Protein AF-A0A2I0H0X7-F1 (afdb_monomer_lite)

pLDDT: mean 90.26, std 15.39, range [47.16, 98.88]

Radius of gyration: 22.13 Å; chains: 1; bounding box: 47×43×69 Å

Organism: Punica granatum (NCBI:txid22663)

InterPro domains:
  IPR000726 Glycoside hydrolase, family 19, catalytic [PF00182] (31-145)
  IPR000726 Glycoside hydrolase, family 19, catalytic [PS00773] (49-71)
  IPR023346 Lysozyme-like domain superfamily [SSF53955] (28-145)

Secondary structure (DSSP, 8-state):
-HHHHHHHHHHHHHHHHHHHHHTTS--GGGTS-HHHHHHHTTTTTSTT-TTTTT--HHHHHHHHHTSTTTTTSSSHHHHHHHHHHHHHHHHHHT----TTSTT-TTS-TT--SB-SS-------BTTBPPPTT-----BTTTTB-

Sequence (145 aa):
MRSLCALALLVLVSITALEANAQQRGGVGSIISLPLFDQMLKHRNDAACPGKGFYTYDAFIAAANSFRGFGTTGVVETRKREVAAFLGQTSHETRGGGPKSPDGPFSWGYCFVKERDQKVYCDNKPGWPCAPGQKYFGRGPIQLT

Structure (mmCIF, N/CA/C/O backbone):
data_AF-A0A2I0H0X7-F1
#
_entry.id   AF-A0A2I0H0X7-F1
#
loop_
_atom_site.group_PDB
_atom_site.id
_atom_site.type_symbol
_atom_site.label_atom_id
_atom_site.label_alt_id
_atom_site.label_comp_id
_atom_site.label_asym_id
_atom_site.label_entity_id
_atom_site.label_seq_id
_atom_site.pdbx_PDB_ins_code
_atom_site.Cartn_x
_atom_site.Cartn_y
_atom_site.Cartn_z
_atom_site.occupancy
_atom_site.B_iso_or_equiv
_atom_site.auth_seq_id
_atom_site.auth_comp_id
_atom_site.auth_asym_id
_atom_site.auth_atom_id
_atom_site.pdbx_PDB_model_num
ATOM 1 N N . MET A 1 1 ? -31.729 -23.469 48.873 1.00 52.41 1 MET A N 1
ATOM 2 C CA . MET A 1 1 ? -30.602 -22.509 48.766 1.00 52.41 1 MET A CA 1
ATOM 3 C C . MET A 1 1 ? -29.513 -22.928 47.770 1.00 52.41 1 MET A C 1
ATOM 5 O O . MET A 1 1 ? -29.048 -22.069 47.043 1.00 52.41 1 MET A O 1
ATOM 9 N N . ARG A 1 2 ? -29.135 -24.213 47.647 1.00 53.00 2 ARG A N 1
ATOM 10 C CA . ARG A 1 2 ? -28.069 -24.650 46.709 1.00 53.00 2 ARG A CA 1
ATOM 11 C C . ARG A 1 2 ? -28.410 -24.533 45.208 1.00 53.00 2 ARG A C 1
ATOM 13 O O . ARG A 1 2 ? -27.525 -24.276 44.407 1.00 53.00 2 ARG A O 1
ATOM 20 N N . SER A 1 3 ? -29.685 -24.676 44.837 1.00 55.50 3 SER A N 1
ATOM 21 C CA . SER A 1 3 ? -30.140 -24.651 43.432 1.00 55.50 3 SER A CA 1
ATOM 22 C C . SER A 1 3 ? -30.143 -23.245 42.800 1.00 55.50 3 SER A C 1
ATOM 24 O O . SER A 1 3 ? -29.898 -23.109 41.606 1.00 55.50 3 SER A O 1
ATOM 26 N N . LEU A 1 4 ? -30.316 -22.191 43.608 1.00 55.94 4 LEU A N 1
ATOM 27 C CA . LEU A 1 4 ? -30.332 -20.797 43.140 1.00 55.94 4 LEU A CA 1
ATOM 28 C C . LEU A 1 4 ? -28.932 -20.289 42.735 1.00 55.94 4 LEU A C 1
ATOM 30 O O . LEU A 1 4 ? -28.816 -19.561 41.754 1.00 55.94 4 LEU A O 1
ATOM 34 N N . CYS A 1 5 ? -27.861 -20.724 43.414 1.00 59.81 5 CYS A N 1
ATOM 35 C CA . CYS A 1 5 ? -26.483 -20.371 43.032 1.00 59.81 5 CYS A CA 1
ATOM 36 C C . CYS A 1 5 ? -26.045 -21.002 41.702 1.00 59.81 5 CYS A C 1
ATOM 38 O O . CYS A 1 5 ? -25.307 -20.376 40.946 1.00 59.81 5 CYS A O 1
ATOM 40 N N . ALA A 1 6 ? -26.495 -22.225 41.403 1.00 62.91 6 ALA A N 1
ATOM 41 C CA . ALA A 1 6 ? -26.140 -22.910 40.160 1.00 62.91 6 ALA A CA 1
ATOM 42 C C . ALA A 1 6 ? -26.775 -22.236 38.931 1.00 62.91 6 ALA A C 1
ATOM 44 O O . ALA A 1 6 ? -26.102 -22.059 37.918 1.00 62.91 6 ALA A O 1
ATOM 45 N N . LEU A 1 7 ? -28.037 -21.794 39.040 1.00 62.44 7 LEU A N 1
ATOM 46 C CA . LEU A 1 7 ? -28.695 -21.013 37.986 1.00 62.44 7 LEU A CA 1
ATOM 47 C C . LEU A 1 7 ? -28.024 -19.648 37.779 1.00 62.44 7 LEU A C 1
ATOM 49 O O . LEU A 1 7 ? -27.821 -19.246 36.638 1.00 62.44 7 LEU A O 1
ATOM 53 N N . ALA A 1 8 ? -27.642 -18.953 38.856 1.00 67.12 8 ALA A N 1
ATOM 54 C CA . ALA A 1 8 ? -26.964 -17.660 38.755 1.00 67.12 8 ALA A CA 1
ATOM 55 C C . ALA A 1 8 ? -25.594 -17.767 38.057 1.00 67.12 8 ALA A C 1
ATOM 57 O O . ALA A 1 8 ? -25.281 -16.941 37.199 1.00 67.12 8 ALA A O 1
ATOM 58 N N . LEU A 1 9 ? -24.806 -18.812 38.355 1.00 63.94 9 LEU A N 1
ATOM 59 C CA . LEU A 1 9 ? -23.546 -19.078 37.649 1.00 63.94 9 LEU A CA 1
ATOM 60 C C . LEU A 1 9 ? -23.769 -19.415 36.167 1.00 63.94 9 LEU A C 1
ATOM 62 O O . LEU A 1 9 ? -23.050 -18.900 35.318 1.00 63.94 9 LEU A O 1
ATOM 66 N N . LEU A 1 10 ? -24.766 -20.243 35.840 1.00 63.44 10 LEU A N 1
ATOM 67 C CA . LEU A 1 10 ? -25.093 -20.592 34.451 1.00 63.44 10 LEU A CA 1
ATOM 68 C C . LEU A 1 10 ? -25.525 -19.370 33.629 1.00 63.44 10 LEU A C 1
ATOM 70 O O . LEU A 1 10 ? -25.112 -19.229 32.478 1.00 63.44 10 LEU A O 1
ATOM 74 N N . VAL A 1 11 ? -26.305 -18.461 34.219 1.00 68.81 11 VAL A N 1
ATOM 75 C CA . VAL A 1 11 ? -26.721 -17.207 33.572 1.00 68.81 11 VAL A CA 1
ATOM 76 C C . VAL A 1 11 ? -25.520 -16.281 33.343 1.00 68.81 11 VAL A C 1
ATOM 78 O O . VAL A 1 11 ? -25.362 -15.768 32.239 1.00 68.81 11 VAL A O 1
ATOM 81 N N . LEU A 1 12 ? -24.617 -16.135 34.319 1.00 61.62 12 LEU A N 1
ATOM 82 C CA . LEU A 1 12 ? -23.387 -15.339 34.171 1.00 61.62 12 LEU A CA 1
ATOM 83 C C . LEU A 1 12 ? -22.437 -15.905 33.097 1.00 61.62 12 LEU A C 1
ATOM 85 O O . LEU A 1 12 ? -21.889 -15.153 32.288 1.00 61.62 12 LEU A O 1
ATOM 89 N N . VAL A 1 13 ? -22.278 -17.231 33.031 1.00 63.62 13 VAL A N 1
ATOM 90 C CA . VAL A 1 13 ? -21.478 -17.903 31.988 1.00 63.62 13 VAL A CA 1
ATOM 91 C C . VAL A 1 13 ? -22.117 -17.734 30.602 1.00 63.62 13 VAL A C 1
ATOM 93 O O . VAL A 1 13 ? -21.419 -17.533 29.613 1.00 63.62 13 VAL A O 1
ATOM 96 N N . SER A 1 14 ? -23.448 -17.743 30.523 1.00 60.06 14 SER A N 1
ATOM 97 C CA . SER A 1 14 ? -24.175 -17.537 29.263 1.00 60.06 14 SER A CA 1
ATOM 98 C C . SER A 1 14 ? -24.077 -16.092 28.760 1.00 60.06 14 SER A C 1
ATOM 100 O O . SER A 1 14 ? -23.906 -15.874 27.562 1.00 60.06 14 SER A O 1
ATOM 102 N N . ILE A 1 15 ? -24.143 -15.106 29.663 1.00 60.09 15 ILE A N 1
ATOM 103 C CA . ILE A 1 15 ? -24.024 -13.676 29.329 1.00 60.09 15 ILE A CA 1
ATOM 104 C C . ILE A 1 15 ? -22.605 -13.357 28.836 1.00 60.09 15 ILE A C 1
ATOM 106 O O . ILE A 1 15 ? -22.444 -12.743 27.783 1.00 60.09 15 ILE A O 1
ATOM 110 N N . THR A 1 16 ? -21.577 -13.867 29.522 1.00 58.41 16 THR A N 1
ATOM 111 C CA . THR A 1 16 ? -20.171 -13.694 29.103 1.00 58.41 16 THR A CA 1
ATOM 112 C C . THR A 1 16 ? -19.852 -14.381 27.770 1.00 58.41 16 THR A C 1
ATOM 114 O O . THR A 1 16 ? -19.105 -13.833 26.957 1.00 58.41 16 THR A O 1
ATOM 117 N N . ALA A 1 17 ? -20.454 -15.541 27.483 1.00 60.09 17 ALA A N 1
ATOM 118 C CA . ALA A 1 17 ? -20.324 -16.207 26.184 1.00 60.09 17 ALA A CA 1
ATOM 119 C C . ALA A 1 17 ? -21.001 -15.427 25.037 1.00 60.09 17 ALA A C 1
ATOM 121 O O . ALA A 1 17 ? -20.500 -15.424 23.909 1.00 60.09 17 ALA A O 1
ATOM 122 N N . LEU A 1 18 ? -22.115 -14.740 25.313 1.00 54.44 18 LEU A N 1
ATOM 123 C CA . LEU A 1 18 ? -22.816 -13.911 24.327 1.00 54.44 18 LEU A CA 1
ATOM 124 C C . LEU A 1 18 ? -22.015 -12.648 23.968 1.00 54.44 18 LEU A C 1
ATOM 126 O O . LEU A 1 18 ? -21.886 -12.314 22.789 1.00 54.44 18 LEU A O 1
ATOM 130 N N . GLU A 1 19 ? -21.421 -11.988 24.965 1.00 53.97 19 GLU A N 1
ATOM 131 C CA . GLU A 1 19 ? -20.562 -10.811 24.773 1.00 53.97 19 GLU A CA 1
ATOM 132 C C . GLU A 1 19 ? -19.257 -11.161 24.035 1.00 53.97 19 GLU A C 1
ATOM 134 O O . GLU A 1 19 ? -18.821 -10.424 23.145 1.00 53.97 19 GLU A O 1
ATOM 139 N N . ALA A 1 20 ? -18.675 -12.334 24.313 1.00 51.25 20 ALA A N 1
ATOM 140 C CA . ALA A 1 20 ? -17.502 -12.835 23.594 1.00 51.25 20 ALA A CA 1
ATOM 141 C C . ALA A 1 20 ? -17.788 -13.112 22.103 1.00 51.25 20 ALA A C 1
ATOM 143 O O . ALA A 1 20 ? -16.929 -12.872 21.250 1.00 51.25 20 ALA A O 1
ATOM 144 N N . ASN A 1 21 ? -19.003 -13.564 21.770 1.00 48.44 21 ASN A N 1
ATOM 145 C CA . ASN A 1 21 ? -19.412 -13.834 20.389 1.00 48.44 21 ASN A CA 1
ATOM 146 C C . ASN A 1 21 ? -19.727 -12.565 19.580 1.00 48.44 21 ASN A C 1
ATOM 148 O O . ASN A 1 21 ? -19.553 -12.565 18.359 1.00 48.44 21 ASN A O 1
ATOM 152 N N . ALA A 1 22 ? -20.162 -11.482 20.228 1.00 48.16 22 ALA A N 1
ATOM 153 C CA . ALA A 1 22 ? -20.430 -10.209 19.554 1.00 48.16 22 ALA A CA 1
ATOM 154 C C . ALA A 1 22 ? -19.135 -9.513 19.084 1.00 48.16 22 ALA A C 1
ATOM 156 O O . ALA A 1 22 ? -19.104 -8.930 18.001 1.00 48.16 22 ALA A O 1
ATOM 157 N N . GLN A 1 23 ? -18.034 -9.667 19.829 1.00 47.16 23 GLN A N 1
ATOM 158 C CA . GLN A 1 23 ? -16.711 -9.115 19.488 1.00 47.16 23 GLN A CA 1
ATOM 159 C C . GLN A 1 23 ? -16.013 -9.857 18.316 1.00 47.16 23 GLN A C 1
ATOM 161 O O . GLN A 1 23 ? -14.989 -9.410 17.790 1.00 47.16 23 GLN A O 1
ATOM 166 N N . GLN A 1 24 ? -16.543 -11.011 17.894 1.00 49.62 24 GLN A N 1
ATOM 167 C CA . GLN A 1 24 ? -15.928 -11.920 16.913 1.00 49.62 24 GLN A CA 1
ATOM 168 C C . GLN A 1 24 ? -16.481 -11.804 15.479 1.00 49.62 24 GLN A C 1
ATOM 170 O O . GLN A 1 24 ? -16.072 -12.568 14.611 1.00 49.62 24 GLN A O 1
ATOM 175 N N . ARG A 1 25 ? -17.394 -10.865 15.186 1.00 55.72 25 ARG A N 1
ATOM 176 C CA . ARG A 1 25 ? -18.048 -10.778 13.858 1.00 55.72 25 ARG A CA 1
ATOM 177 C C . ARG A 1 25 ? -17.571 -9.649 12.935 1.00 55.72 25 ARG A C 1
ATOM 179 O O . ARG A 1 25 ? -18.089 -9.531 11.828 1.00 55.72 25 ARG A O 1
ATOM 186 N N . GLY A 1 26 ? -16.605 -8.833 13.351 1.00 70.69 26 GLY A N 1
ATOM 187 C CA . GLY A 1 26 ? -16.035 -7.775 12.512 1.00 70.69 26 GLY A CA 1
ATOM 188 C C . GLY A 1 26 ? -14.804 -8.249 11.736 1.00 70.69 26 GLY A C 1
ATOM 189 O O . GLY A 1 26 ? -13.895 -8.827 12.326 1.00 70.69 26 GLY A O 1
ATOM 190 N N . GLY A 1 27 ? -14.766 -8.003 10.421 1.00 90.62 27 GLY A N 1
ATOM 191 C CA . GLY A 1 27 ? -13.527 -8.105 9.636 1.00 90.62 27 GLY A CA 1
ATOM 192 C C . GLY A 1 27 ? -12.549 -6.976 9.985 1.00 90.62 27 GLY A C 1
ATOM 193 O O . GLY A 1 27 ? -12.830 -6.150 10.850 1.00 90.62 27 GLY A O 1
ATOM 194 N N . VAL A 1 28 ? -11.423 -6.869 9.272 1.00 95.75 28 VAL A N 1
ATOM 195 C CA . VAL A 1 28 ? -10.392 -5.848 9.568 1.00 95.75 28 VAL A CA 1
ATOM 196 C C . VAL A 1 28 ? -10.942 -4.408 9.606 1.00 95.75 28 VAL A C 1
ATOM 198 O O . VAL A 1 28 ? -10.441 -3.573 10.355 1.00 95.75 28 VAL A O 1
ATOM 201 N N . GLY A 1 29 ? -12.022 -4.121 8.870 1.00 95.62 29 GLY A N 1
ATOM 202 C CA . GLY A 1 29 ? -12.683 -2.812 8.864 1.00 95.62 29 GLY A CA 1
ATOM 203 C C . GLY A 1 29 ? -13.293 -2.390 10.209 1.00 95.62 29 GLY A C 1
ATOM 204 O O . GLY A 1 29 ? -13.528 -1.204 10.418 1.00 95.62 29 GLY A O 1
ATOM 205 N N . SER A 1 30 ? -13.518 -3.317 11.152 1.00 94.69 30 SER A N 1
ATOM 206 C CA . SER A 1 30 ? -13.902 -2.958 12.528 1.00 94.69 30 SER A CA 1
ATOM 207 C C . SER A 1 30 ? -12.712 -2.523 13.390 1.00 94.69 30 SER A C 1
ATOM 209 O O . SER A 1 30 ? -12.910 -2.011 14.487 1.00 94.69 30 SER A O 1
ATOM 211 N N . ILE A 1 31 ? -11.480 -2.762 12.929 1.00 97.44 31 ILE A N 1
ATOM 212 C CA . ILE A 1 31 ? -10.234 -2.373 13.605 1.00 97.44 31 ILE A CA 1
ATOM 213 C C . ILE A 1 31 ? -9.688 -1.068 13.033 1.00 97.44 31 ILE A C 1
ATOM 215 O O . ILE A 1 31 ? -9.227 -0.215 13.790 1.00 97.44 31 ILE A O 1
ATOM 219 N N . ILE A 1 32 ? -9.756 -0.903 11.712 1.00 98.19 32 ILE A N 1
ATOM 220 C CA . ILE A 1 32 ? -9.306 0.297 11.012 1.00 98.19 32 ILE A CA 1
ATOM 221 C C . ILE A 1 32 ? -10.407 0.802 10.086 1.00 98.19 32 ILE A C 1
ATOM 223 O O . ILE A 1 32 ? -10.770 0.147 9.117 1.00 98.19 32 ILE A O 1
ATOM 227 N N . SER A 1 33 ? -10.943 1.978 10.400 1.00 98.38 33 SER A N 1
ATOM 228 C CA . SER A 1 33 ? -11.935 2.652 9.565 1.00 98.38 33 SER A CA 1
ATOM 229 C C . SER A 1 33 ? -11.264 3.409 8.416 1.00 98.38 33 SER A C 1
ATOM 231 O O . SER A 1 33 ? -10.079 3.737 8.494 1.00 98.38 33 SER A O 1
ATOM 233 N N . LEU A 1 34 ? -12.030 3.754 7.375 1.00 98.44 34 LEU A N 1
ATOM 234 C CA . LEU A 1 34 ? -11.546 4.596 6.274 1.00 98.44 34 LEU A CA 1
ATOM 235 C C . LEU A 1 34 ? -10.918 5.919 6.772 1.00 98.44 34 LEU A C 1
ATOM 237 O O . LEU A 1 34 ? -9.781 6.190 6.390 1.00 98.44 34 LEU A O 1
ATOM 241 N N . PRO A 1 35 ? -11.554 6.704 7.673 1.00 98.69 35 PRO A N 1
ATOM 242 C CA . PRO A 1 35 ? -10.931 7.921 8.195 1.00 98.69 35 PRO A CA 1
ATOM 243 C C . PRO A 1 35 ? -9.605 7.671 8.918 1.00 98.69 35 PRO A C 1
ATOM 245 O O . PRO A 1 35 ? -8.676 8.459 8.770 1.00 98.69 35 PRO A O 1
ATOM 248 N N . LEU A 1 36 ? -9.485 6.573 9.676 1.00 98.75 36 LEU A N 1
ATOM 249 C CA . LEU A 1 36 ? -8.233 6.236 10.355 1.00 98.75 36 LEU A CA 1
ATOM 250 C C . LEU A 1 36 ? -7.153 5.802 9.355 1.00 98.75 36 LEU A C 1
ATOM 252 O O . LEU A 1 36 ? -6.006 6.219 9.484 1.00 98.75 36 LEU A O 1
ATOM 256 N N . PHE A 1 37 ? -7.513 5.013 8.340 1.00 98.88 37 PHE A N 1
ATOM 257 C CA . PHE A 1 37 ? -6.613 4.644 7.246 1.00 98.88 37 PHE A CA 1
ATOM 258 C C . PHE A 1 37 ? -6.087 5.884 6.513 1.00 98.88 37 PHE A C 1
ATOM 260 O O . PHE A 1 37 ? -4.881 6.015 6.304 1.00 98.88 37 PHE A O 1
ATOM 267 N N . ASP A 1 38 ? -6.972 6.830 6.191 1.00 98.75 38 ASP A N 1
ATOM 268 C CA . ASP A 1 38 ? -6.601 8.094 5.555 1.00 98.75 38 ASP A CA 1
ATOM 269 C C . ASP A 1 38 ? -5.767 8.988 6.468 1.00 98.75 38 ASP A C 1
ATOM 271 O O . ASP A 1 38 ? -4.823 9.618 6.001 1.00 98.75 38 ASP A O 1
ATOM 275 N N . GLN A 1 39 ? -6.045 9.003 7.771 1.00 98.62 39 GLN A N 1
ATOM 276 C CA . GLN A 1 39 ? -5.240 9.737 8.741 1.00 98.62 39 GLN A CA 1
ATOM 277 C C . GLN A 1 39 ? -3.827 9.152 8.882 1.00 98.62 39 GLN A C 1
ATOM 279 O O . GLN A 1 39 ? -2.859 9.910 8.959 1.00 98.62 39 GLN A O 1
ATOM 284 N N . MET A 1 40 ? -3.697 7.823 8.927 1.00 98.62 40 MET A N 1
ATOM 285 C CA . MET A 1 40 ? -2.401 7.144 9.024 1.00 98.62 40 MET A CA 1
ATOM 286 C C . MET A 1 40 ? -1.580 7.317 7.743 1.00 98.62 40 MET A C 1
ATOM 288 O O . MET A 1 40 ? -0.378 7.562 7.810 1.00 98.62 40 MET A O 1
ATOM 292 N N . LEU A 1 41 ? -2.227 7.225 6.579 1.00 98.62 41 LEU A N 1
ATOM 293 C CA . LEU A 1 41 ? -1.590 7.311 5.265 1.00 98.62 41 LEU A CA 1
ATOM 294 C C . LEU A 1 41 ? -1.903 8.645 4.573 1.00 98.62 41 LEU A C 1
ATOM 296 O O . LEU A 1 41 ? -2.293 8.678 3.399 1.00 98.62 41 LEU A O 1
ATOM 300 N N . LYS A 1 42 ? -1.752 9.734 5.331 1.00 98.62 42 LYS A N 1
ATOM 301 C CA . LYS A 1 42 ? -2.218 11.083 4.986 1.00 98.62 42 LYS A CA 1
ATOM 302 C C . LYS A 1 42 ? -1.687 11.591 3.647 1.00 98.62 42 LYS A C 1
ATOM 304 O O . LYS A 1 42 ? -2.471 12.042 2.819 1.00 98.62 42 LYS A O 1
ATOM 309 N N . HIS A 1 43 ? -0.380 11.476 3.414 1.00 98.69 43 HIS A N 1
ATOM 310 C CA . HIS A 1 43 ? 0.268 12.067 2.235 1.00 98.69 43 HIS A CA 1
ATOM 311 C C . HIS A 1 43 ? 0.397 11.114 1.042 1.00 98.69 43 HIS A C 1
ATOM 313 O O . HIS A 1 43 ? 0.983 11.479 0.025 1.00 98.69 43 HIS A O 1
ATOM 319 N N . ARG A 1 44 ? -0.158 9.892 1.107 1.00 98.69 44 ARG A N 1
ATOM 320 C CA . ARG A 1 44 ? -0.007 8.897 0.022 1.00 98.69 44 ARG A CA 1
ATOM 321 C C . ARG A 1 44 ? -0.568 9.369 -1.328 1.00 98.69 44 ARG A C 1
ATOM 323 O O . ARG A 1 44 ? -0.170 8.869 -2.375 1.00 98.69 44 ARG A O 1
ATOM 330 N N . ASN A 1 45 ? -1.509 10.316 -1.291 1.00 98.62 45 ASN A N 1
ATOM 331 C CA . ASN A 1 45 ? -2.189 10.878 -2.459 1.00 98.62 45 ASN A CA 1
ATOM 332 C C . ASN A 1 45 ? -1.707 12.291 -2.825 1.00 98.62 45 ASN A C 1
ATOM 334 O O . ASN A 1 45 ? -2.291 12.931 -3.707 1.00 98.62 45 ASN A O 1
ATOM 338 N N . ASP A 1 46 ? -0.646 12.782 -2.184 1.00 98.50 46 ASP A N 1
ATOM 339 C CA . ASP A 1 46 ? -0.045 14.064 -2.534 1.00 98.50 46 ASP A CA 1
ATOM 340 C C . ASP A 1 46 ? 0.592 13.988 -3.925 1.00 98.50 46 ASP A C 1
ATOM 342 O O . ASP A 1 46 ? 1.046 12.936 -4.377 1.00 98.50 46 ASP A O 1
ATOM 346 N N . ALA A 1 47 ? 0.658 15.122 -4.628 1.00 97.81 47 ALA A N 1
ATOM 347 C CA . ALA A 1 47 ? 1.228 15.182 -5.979 1.00 97.81 47 ALA A CA 1
ATOM 348 C C . ALA A 1 47 ? 2.706 14.748 -6.039 1.00 97.81 47 ALA A C 1
ATOM 350 O O . ALA A 1 47 ? 3.174 14.313 -7.086 1.00 97.81 47 ALA A O 1
ATOM 351 N N . ALA A 1 48 ? 3.426 14.842 -4.917 1.00 96.75 48 ALA A N 1
ATOM 352 C CA . ALA A 1 48 ? 4.811 14.399 -4.797 1.00 96.75 48 ALA A CA 1
ATOM 353 C C . ALA A 1 48 ? 4.968 12.866 -4.761 1.00 96.75 48 ALA A C 1
ATOM 355 O O . ALA A 1 48 ? 6.089 12.377 -4.889 1.00 96.75 48 ALA A O 1
ATOM 356 N N . CYS A 1 49 ? 3.879 12.109 -4.586 1.00 98.19 49 CYS A N 1
ATOM 357 C CA . CYS A 1 49 ? 3.918 10.655 -4.497 1.00 98.19 49 CYS A CA 1
ATOM 358 C C . CYS A 1 49 ? 3.645 9.984 -5.848 1.00 98.19 49 CYS A C 1
ATOM 360 O O . CYS A 1 49 ? 2.527 10.077 -6.360 1.00 98.19 49 CYS A O 1
ATOM 362 N N . PRO A 1 50 ? 4.611 9.232 -6.415 1.00 98.00 50 PRO A N 1
ATOM 363 C CA . PRO A 1 50 ? 4.400 8.505 -7.669 1.00 98.00 50 PRO A CA 1
ATOM 364 C C . PRO A 1 50 ? 3.270 7.468 -7.604 1.00 98.00 50 PRO A C 1
ATOM 366 O O . PRO A 1 50 ? 2.714 7.096 -8.632 1.00 98.00 50 PRO A O 1
ATOM 369 N N . GLY A 1 51 ? 2.946 6.983 -6.402 1.00 97.75 51 GLY A N 1
ATOM 370 C CA . GLY A 1 51 ? 1.852 6.051 -6.134 1.00 97.75 51 GLY A CA 1
ATOM 371 C C . GLY A 1 51 ? 0.483 6.694 -5.909 1.00 97.75 51 GLY A C 1
ATOM 372 O O . GLY A 1 51 ? -0.447 5.976 -5.539 1.00 97.75 51 GLY A O 1
ATOM 373 N N . LYS A 1 52 ? 0.340 8.015 -6.092 1.00 98.50 52 LYS A N 1
ATOM 374 C CA . LYS A 1 52 ? -0.915 8.740 -5.857 1.00 98.50 52 LYS A CA 1
ATOM 375 C C . LYS A 1 52 ? -2.106 8.038 -6.519 1.00 98.50 52 LYS A C 1
ATOM 377 O O . LYS A 1 52 ? -2.101 7.781 -7.720 1.00 98.50 52 LYS A O 1
ATOM 382 N N . GLY A 1 53 ? -3.145 7.767 -5.729 1.00 98.19 53 GLY A N 1
ATOM 383 C CA . GLY A 1 53 ? -4.385 7.130 -6.180 1.00 98.19 53 GLY A CA 1
ATOM 384 C C . GLY A 1 53 ? -4.337 5.603 -6.305 1.00 98.19 53 GLY A C 1
ATOM 385 O O . GLY A 1 53 ? -5.379 4.999 -6.532 1.00 98.19 53 GLY A O 1
ATOM 386 N N . PHE A 1 54 ? -3.175 4.962 -6.133 1.00 98.69 54 PHE A N 1
ATOM 387 C CA . PHE A 1 54 ? -3.048 3.505 -6.256 1.00 98.69 54 PHE A CA 1
ATOM 388 C C . PHE A 1 54 ? -3.549 2.758 -5.010 1.00 98.69 54 PHE A C 1
ATOM 390 O O . PHE A 1 54 ? -4.251 1.755 -5.116 1.00 98.69 54 PHE A O 1
ATOM 397 N N . TYR A 1 55 ? -3.197 3.243 -3.816 1.00 98.69 55 TYR A N 1
ATOM 398 C CA . TYR A 1 55 ? -3.528 2.581 -2.553 1.00 98.69 55 TYR A CA 1
ATOM 399 C C . TYR A 1 55 ? -4.859 3.079 -1.985 1.00 98.69 55 TYR A C 1
ATOM 401 O O . TYR A 1 55 ? -4.929 4.110 -1.303 1.00 98.69 55 TYR A O 1
ATOM 409 N N . THR A 1 56 ? -5.926 2.332 -2.259 1.00 98.81 56 THR A N 1
ATOM 410 C CA . THR A 1 56 ? -7.275 2.619 -1.764 1.00 98.81 56 THR A CA 1
ATOM 411 C C . THR A 1 56 ? -7.614 1.771 -0.540 1.00 98.81 56 THR A C 1
ATOM 413 O O . THR A 1 56 ? -7.123 0.652 -0.375 1.00 98.81 56 THR A O 1
ATOM 416 N N . TYR A 1 57 ? -8.475 2.305 0.326 1.00 98.81 57 TYR A N 1
ATOM 417 C CA . TYR A 1 57 ? -8.991 1.564 1.476 1.00 98.81 57 TYR A CA 1
ATOM 418 C C . TYR A 1 57 ? -9.786 0.328 1.037 1.00 98.81 57 TYR A C 1
ATOM 420 O O . TYR A 1 57 ? -9.604 -0.748 1.597 1.00 98.81 57 TYR A O 1
ATOM 428 N N . ASP A 1 58 ? -10.593 0.445 -0.019 1.00 98.62 58 ASP A N 1
ATOM 429 C CA . ASP A 1 58 ? -11.378 -0.678 -0.540 1.00 98.62 58 ASP A CA 1
ATOM 430 C C . ASP A 1 58 ? -10.486 -1.834 -1.006 1.00 98.62 58 ASP A C 1
ATOM 432 O O . ASP A 1 58 ? -10.771 -2.993 -0.703 1.00 98.62 58 ASP A O 1
ATOM 436 N N . ALA A 1 59 ? -9.361 -1.534 -1.670 1.00 98.75 59 ALA A N 1
ATOM 437 C CA . ALA A 1 59 ? -8.383 -2.550 -2.051 1.00 98.75 59 ALA A CA 1
ATOM 438 C C . ALA A 1 59 ? -7.715 -3.191 -0.824 1.00 98.75 59 ALA A C 1
ATOM 440 O O . ALA A 1 59 ? -7.519 -4.407 -0.801 1.00 98.75 59 ALA A O 1
ATOM 441 N N . PHE A 1 60 ? -7.410 -2.402 0.213 1.00 98.69 60 PHE A N 1
ATOM 442 C CA . PHE A 1 60 ? -6.898 -2.921 1.483 1.00 98.69 60 PHE A CA 1
ATOM 443 C C . PHE A 1 60 ? -7.897 -3.878 2.154 1.00 98.69 60 PHE A C 1
ATOM 445 O O . PHE A 1 60 ? -7.514 -4.989 2.522 1.00 98.69 60 PHE A O 1
ATOM 452 N N . ILE A 1 61 ? -9.178 -3.504 2.254 1.00 98.25 61 ILE A N 1
ATOM 453 C CA . ILE A 1 61 ? -10.225 -4.361 2.832 1.00 98.25 61 ILE A CA 1
ATOM 454 C C . ILE A 1 61 ? -10.429 -5.630 1.998 1.00 98.25 61 ILE A C 1
ATOM 456 O O . ILE A 1 61 ? -10.493 -6.727 2.556 1.00 98.25 61 ILE A O 1
ATOM 460 N N . ALA A 1 62 ? -10.489 -5.510 0.669 1.00 98.12 62 ALA A N 1
ATOM 461 C CA . ALA A 1 62 ? -10.637 -6.657 -0.224 1.00 98.12 62 ALA A CA 1
ATOM 462 C C . ALA A 1 62 ? -9.471 -7.652 -0.081 1.00 98.12 62 ALA A C 1
ATOM 464 O O . ALA A 1 62 ? -9.699 -8.859 0.034 1.00 98.12 62 ALA A O 1
ATOM 465 N N . ALA A 1 63 ? -8.232 -7.154 -0.017 1.00 98.25 63 ALA A N 1
ATOM 466 C CA . ALA A 1 63 ? -7.052 -7.984 0.205 1.00 98.25 63 ALA A CA 1
ATOM 467 C C . ALA A 1 63 ? -7.081 -8.646 1.590 1.00 98.25 63 ALA A C 1
ATOM 469 O O . ALA A 1 63 ? -6.929 -9.862 1.688 1.00 98.25 63 ALA A O 1
ATOM 470 N N . ALA A 1 64 ? -7.348 -7.879 2.650 1.00 97.56 64 ALA A N 1
ATOM 471 C CA . ALA A 1 64 ? -7.422 -8.391 4.016 1.00 97.56 64 ALA A CA 1
ATOM 472 C C . ALA A 1 64 ? -8.466 -9.509 4.178 1.00 97.56 64 ALA A C 1
ATOM 474 O O . ALA A 1 64 ? -8.204 -10.501 4.852 1.00 97.56 64 ALA A O 1
ATOM 475 N N . ASN A 1 65 ? -9.612 -9.413 3.498 1.00 94.44 65 ASN A N 1
ATOM 476 C CA . ASN A 1 65 ? -10.651 -10.449 3.526 1.00 94.44 65 ASN A CA 1
ATOM 477 C C . ASN A 1 65 ? -10.201 -11.794 2.921 1.00 94.44 65 ASN A C 1
ATOM 479 O O . ASN A 1 65 ? -10.806 -12.828 3.211 1.00 94.44 65 ASN A O 1
ATOM 483 N N . SER A 1 66 ? -9.125 -11.807 2.127 1.00 97.44 66 SER A N 1
ATOM 484 C CA . SER A 1 66 ? -8.507 -13.043 1.625 1.00 97.44 66 SER A CA 1
ATOM 485 C C . SER A 1 66 ? -7.641 -13.743 2.684 1.00 97.44 66 SER A C 1
ATOM 487 O O . SER A 1 66 ? -7.369 -14.936 2.566 1.00 97.44 66 SER A O 1
ATOM 489 N N . PHE A 1 67 ? -7.261 -13.041 3.756 1.00 96.94 67 PHE A N 1
ATOM 490 C CA . PHE A 1 67 ? -6.434 -13.545 4.853 1.00 96.94 67 PHE A CA 1
ATOM 491 C C . PHE A 1 67 ? -7.227 -13.510 6.157 1.00 96.94 67 PHE A C 1
ATOM 493 O O . PHE A 1 67 ? -7.074 -12.614 6.979 1.00 96.94 67 PHE A O 1
ATOM 500 N N . ARG A 1 68 ? -8.080 -14.520 6.367 1.00 91.12 68 ARG A N 1
ATOM 501 C CA . ARG A 1 68 ? -9.082 -14.537 7.452 1.00 91.12 68 ARG A CA 1
ATOM 502 C C . ARG A 1 68 ? -8.550 -14.282 8.868 1.00 91.12 68 ARG A C 1
ATOM 504 O O . ARG A 1 68 ? -9.352 -13.900 9.712 1.00 91.12 68 ARG A O 1
ATOM 511 N N 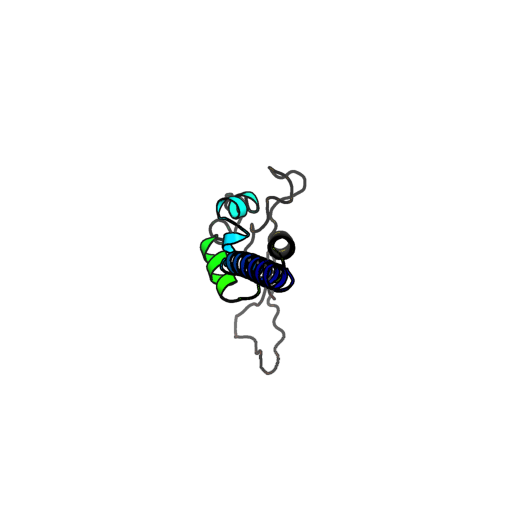. GLY A 1 69 ? -7.264 -14.525 9.136 1.00 95.62 69 GLY A N 1
ATOM 512 C CA . GLY A 1 69 ? -6.633 -14.284 10.441 1.00 95.62 69 GLY A CA 1
ATOM 513 C C . GLY A 1 69 ? -6.089 -12.865 10.650 1.00 95.62 69 GLY A C 1
ATOM 514 O O . GLY A 1 69 ? -5.836 -12.486 11.794 1.00 95.62 69 GLY A O 1
ATOM 515 N N . PHE A 1 70 ? -5.921 -12.086 9.578 1.00 98.00 70 PHE A N 1
ATOM 516 C CA . PHE A 1 70 ? -5.312 -10.760 9.633 1.00 98.00 70 PHE A CA 1
ATOM 517 C C . PHE A 1 70 ? -6.258 -9.736 10.267 1.00 98.00 70 PHE A C 1
ATOM 519 O O . PHE A 1 70 ? -7.356 -9.487 9.765 1.00 98.00 70 PHE A O 1
ATOM 526 N N . GLY A 1 71 ? -5.836 -9.128 11.378 1.00 96.88 71 GLY A N 1
ATOM 527 C CA . GLY A 1 71 ? -6.618 -8.118 12.095 1.00 96.88 71 GLY A CA 1
ATOM 528 C C . GLY A 1 71 ? -7.858 -8.679 12.798 1.00 96.88 71 GLY A C 1
ATOM 529 O O . GLY A 1 71 ? -8.706 -7.919 13.261 1.00 96.88 71 GLY A O 1
ATOM 530 N N . THR A 1 72 ? -7.982 -10.002 12.901 1.00 96.31 72 THR A N 1
ATOM 531 C CA . THR A 1 72 ? -9.132 -10.700 13.505 1.00 96.31 72 THR A CA 1
ATOM 532 C C . THR A 1 72 ? -8.705 -11.694 14.590 1.00 96.31 72 THR A C 1
ATOM 534 O O . THR A 1 72 ? -9.548 -12.206 15.328 1.00 96.31 72 THR A O 1
ATOM 537 N N . THR A 1 73 ? -7.400 -11.932 14.753 1.00 94.88 73 THR A N 1
ATOM 538 C CA . THR A 1 73 ? -6.860 -12.913 15.701 1.00 94.88 73 THR A CA 1
ATOM 539 C C . THR A 1 73 ? -6.598 -12.302 17.082 1.00 94.88 73 THR A C 1
ATOM 541 O O . THR A 1 73 ? -6.002 -11.236 17.223 1.00 94.88 73 THR A O 1
ATOM 544 N N . GLY A 1 74 ? -7.021 -12.999 18.140 1.00 95.00 74 GLY A N 1
ATOM 545 C CA . GLY A 1 74 ? -6.785 -12.589 19.529 1.00 95.00 74 GLY A CA 1
ATOM 546 C C . GLY A 1 74 ? -7.702 -11.460 20.016 1.00 95.00 74 GLY A C 1
ATOM 547 O O . GLY A 1 74 ? -8.772 -11.219 19.452 1.00 95.00 74 GLY A O 1
ATOM 548 N N . VAL A 1 75 ? -7.296 -10.794 21.103 1.00 95.56 75 VAL A N 1
ATOM 549 C CA . VAL A 1 75 ? -8.026 -9.660 21.702 1.00 95.56 75 VAL A CA 1
ATOM 550 C C . VAL A 1 75 ? -7.900 -8.394 20.849 1.00 95.56 75 VAL A C 1
ATOM 552 O O . VAL A 1 75 ? -6.953 -8.258 20.076 1.00 95.56 75 VAL A O 1
ATOM 555 N N . VAL A 1 76 ? -8.823 -7.441 21.016 1.00 96.38 76 VAL A N 1
ATOM 556 C CA . VAL A 1 76 ? -8.883 -6.197 20.219 1.00 96.38 76 VAL A CA 1
ATOM 557 C C . VAL A 1 76 ? -7.543 -5.456 20.174 1.00 96.38 76 VAL A C 1
ATOM 559 O O . VAL A 1 76 ? -7.129 -5.009 19.109 1.00 96.38 76 VAL A O 1
ATOM 562 N N . GLU A 1 77 ? -6.823 -5.385 21.293 1.00 97.69 77 GLU A N 1
ATOM 563 C CA . GLU A 1 77 ? -5.511 -4.727 21.344 1.00 97.69 77 GLU A CA 1
ATOM 564 C C . GLU A 1 77 ? -4.442 -5.449 20.512 1.00 97.69 77 GLU A C 1
ATOM 566 O O . GLU A 1 77 ? -3.606 -4.805 19.882 1.00 97.69 77 GLU A O 1
ATOM 571 N N . THR A 1 78 ? -4.489 -6.781 20.433 1.00 98.06 78 THR A N 1
ATOM 572 C CA . THR A 1 78 ? -3.605 -7.553 19.546 1.00 98.06 78 THR A CA 1
ATOM 573 C C . THR A 1 78 ? -3.950 -7.308 18.081 1.00 98.06 78 THR A C 1
ATOM 575 O O . THR A 1 78 ? -3.043 -7.092 17.284 1.00 98.06 78 THR A O 1
ATOM 578 N N . ARG A 1 79 ? -5.240 -7.246 17.734 1.00 98.38 79 ARG A N 1
ATOM 579 C CA . ARG A 1 79 ? -5.698 -6.958 16.364 1.00 98.38 79 ARG A CA 1
ATOM 580 C C . ARG A 1 79 ? -5.276 -5.564 15.900 1.00 98.38 79 ARG A C 1
ATOM 582 O O . ARG A 1 79 ? -4.740 -5.412 14.807 1.00 98.38 79 ARG A O 1
ATOM 589 N N . LYS A 1 80 ? -5.452 -4.546 16.753 1.00 98.44 80 LYS A N 1
ATOM 590 C CA . LYS A 1 80 ? -4.954 -3.183 16.495 1.00 98.44 80 LYS A CA 1
ATOM 591 C C . LYS A 1 80 ? -3.441 -3.177 16.294 1.00 98.44 80 LYS A C 1
ATOM 593 O O . LYS A 1 80 ? -2.954 -2.550 15.358 1.00 98.44 80 LYS A O 1
ATOM 598 N N . ARG A 1 81 ? -2.702 -3.893 17.150 1.00 98.75 81 ARG A N 1
ATOM 599 C CA . ARG A 1 81 ? -1.240 -3.993 17.062 1.00 98.75 81 ARG A CA 1
ATOM 600 C C . ARG A 1 81 ? -0.785 -4.661 15.767 1.00 98.75 81 ARG A C 1
ATOM 602 O O . ARG A 1 81 ? 0.165 -4.182 15.166 1.00 98.75 81 ARG A O 1
ATOM 609 N N . GLU A 1 82 ? -1.459 -5.722 15.331 1.00 98.75 82 GLU A N 1
ATOM 610 C CA . GLU A 1 82 ? -1.168 -6.407 14.068 1.00 98.75 82 GLU A CA 1
ATOM 611 C C . GLU A 1 82 ? -1.347 -5.468 12.868 1.00 98.75 82 GLU A C 1
ATOM 613 O O . GLU A 1 82 ? -0.421 -5.303 12.073 1.00 98.75 82 GLU A O 1
ATOM 618 N N . VAL A 1 83 ? -2.495 -4.785 12.776 1.00 98.69 83 VAL A N 1
ATOM 619 C CA . VAL A 1 83 ? -2.771 -3.832 11.687 1.00 98.69 83 VAL A CA 1
ATOM 620 C C . VAL A 1 83 ? -1.780 -2.665 11.714 1.00 98.69 83 VAL A C 1
ATOM 622 O O . VAL A 1 83 ? -1.241 -2.293 10.673 1.00 98.69 83 VAL A O 1
ATOM 625 N N . ALA A 1 84 ? -1.481 -2.118 12.896 1.00 98.81 84 ALA A N 1
ATOM 626 C CA . ALA A 1 84 ? -0.501 -1.046 13.047 1.00 98.81 84 ALA A CA 1
ATOM 627 C C . ALA A 1 84 ? 0.919 -1.492 12.661 1.00 98.81 84 ALA A C 1
ATOM 629 O O . ALA A 1 84 ? 1.630 -0.741 11.998 1.00 98.81 84 ALA A O 1
ATOM 630 N N . ALA A 1 85 ? 1.329 -2.709 13.031 1.00 98.88 85 ALA A N 1
ATOM 631 C CA . ALA A 1 85 ? 2.633 -3.260 12.669 1.00 98.88 85 ALA A CA 1
ATOM 632 C C . ALA A 1 85 ? 2.749 -3.483 11.156 1.00 98.88 85 ALA A C 1
ATOM 634 O O . ALA A 1 85 ? 3.747 -3.086 10.555 1.00 98.88 85 ALA A O 1
ATOM 635 N N . PHE A 1 86 ? 1.713 -4.053 10.534 1.00 98.88 86 PHE A N 1
ATOM 636 C CA . PHE A 1 86 ? 1.654 -4.231 9.086 1.00 98.88 86 PHE A CA 1
ATOM 637 C C . PHE A 1 86 ? 1.755 -2.889 8.357 1.00 98.88 86 PHE A C 1
ATOM 639 O O . PHE A 1 86 ? 2.623 -2.719 7.499 1.00 98.88 86 PHE A O 1
ATOM 646 N N . LEU A 1 87 ? 0.915 -1.915 8.724 1.00 98.88 87 LEU A N 1
ATOM 647 C CA . LEU A 1 87 ? 0.933 -0.585 8.114 1.00 98.88 87 LEU A CA 1
ATOM 648 C C . LEU A 1 87 ? 2.241 0.155 8.388 1.00 98.88 87 LEU A C 1
ATOM 650 O O . LEU A 1 87 ? 2.721 0.853 7.503 1.00 98.88 87 LEU A O 1
ATOM 654 N N . GLY A 1 88 ? 2.844 -0.017 9.564 1.00 98.75 88 GLY A N 1
ATOM 655 C CA . GLY A 1 88 ? 4.134 0.576 9.911 1.00 98.75 88 GLY A CA 1
ATOM 656 C C . GLY A 1 88 ? 5.274 0.053 9.037 1.00 98.75 88 GLY A C 1
ATOM 657 O O . GLY A 1 88 ? 5.984 0.850 8.425 1.00 98.75 88 GLY A O 1
ATOM 658 N N . GLN A 1 89 ? 5.412 -1.272 8.923 1.00 98.88 89 GLN A N 1
ATOM 659 C CA . GLN A 1 89 ? 6.452 -1.889 8.091 1.00 98.88 89 GLN A CA 1
ATOM 660 C C . GLN A 1 89 ? 6.262 -1.548 6.613 1.00 98.88 89 GLN A C 1
ATOM 662 O O . GLN A 1 89 ? 7.158 -1.023 5.964 1.00 98.88 89 GLN A O 1
ATOM 667 N N . THR A 1 90 ? 5.054 -1.738 6.090 1.00 98.88 90 THR A N 1
ATOM 668 C CA . THR A 1 90 ? 4.770 -1.430 4.681 1.00 98.88 90 THR A CA 1
ATOM 669 C C . THR A 1 90 ? 4.872 0.065 4.359 1.00 98.88 90 THR A C 1
ATOM 671 O O . THR A 1 90 ? 5.257 0.445 3.253 1.00 98.88 90 THR A O 1
ATOM 674 N N . SER A 1 91 ? 4.604 0.946 5.330 1.00 98.75 91 SER A N 1
ATOM 675 C CA . SER A 1 91 ? 4.871 2.382 5.188 1.00 98.75 91 SER A CA 1
ATOM 676 C C . SER A 1 91 ? 6.360 2.686 5.094 1.00 98.75 91 SER A C 1
ATOM 678 O O . SER A 1 91 ? 6.728 3.581 4.338 1.00 98.75 91 SER A O 1
ATOM 680 N N . HIS A 1 92 ? 7.210 1.965 5.833 1.00 98.31 92 HIS A N 1
ATOM 681 C CA . HIS A 1 92 ? 8.663 2.105 5.733 1.00 98.31 92 HIS A CA 1
ATOM 682 C C . HIS A 1 92 ? 9.156 1.754 4.325 1.00 98.31 92 HIS A C 1
ATOM 684 O O . HIS A 1 92 ? 9.827 2.578 3.700 1.00 98.31 92 HIS A O 1
ATOM 690 N N . GLU A 1 93 ? 8.734 0.598 3.806 1.00 98.50 93 GLU A N 1
ATOM 691 C CA . GLU A 1 93 ? 9.104 0.098 2.473 1.00 98.50 93 GLU A CA 1
ATOM 692 C C . GLU A 1 93 ? 8.706 1.047 1.331 1.00 98.50 93 GLU A C 1
ATOM 694 O O . GLU A 1 93 ? 9.350 1.111 0.286 1.00 98.50 93 GLU A O 1
ATOM 699 N N . THR A 1 94 ? 7.640 1.827 1.521 1.00 98.50 94 THR A N 1
ATOM 700 C CA . THR A 1 94 ? 7.048 2.679 0.476 1.00 98.50 94 THR A CA 1
ATOM 701 C C . THR A 1 94 ? 7.172 4.178 0.760 1.00 98.50 94 THR A C 1
ATOM 703 O O . THR A 1 94 ? 6.504 4.998 0.116 1.00 98.50 94 THR A O 1
ATOM 706 N N . ARG A 1 95 ? 8.014 4.564 1.726 1.00 96.56 95 ARG A N 1
ATOM 707 C CA . ARG A 1 95 ? 8.089 5.932 2.256 1.00 96.56 95 ARG A CA 1
ATOM 708 C C . ARG A 1 95 ? 8.590 6.951 1.229 1.00 96.56 95 ARG A C 1
ATOM 710 O O . ARG A 1 95 ? 9.594 6.736 0.549 1.00 96.56 95 ARG A O 1
ATOM 717 N N . GLY A 1 96 ? 7.945 8.119 1.191 1.00 95.94 96 GLY A N 1
ATOM 718 C CA . GLY A 1 96 ? 8.396 9.272 0.394 1.00 95.94 96 GLY A CA 1
ATOM 719 C C . GLY A 1 96 ? 8.881 10.493 1.174 1.00 95.94 96 GLY A C 1
ATOM 720 O O . GLY A 1 96 ? 9.543 11.347 0.594 1.00 95.94 96 GLY A O 1
ATOM 721 N N . GLY A 1 97 ? 8.585 10.583 2.471 1.00 91.44 97 GLY A N 1
ATOM 722 C CA . GLY A 1 97 ? 8.917 11.746 3.299 1.00 91.44 97 GLY A CA 1
ATOM 723 C C . GLY A 1 97 ? 10.339 11.719 3.853 1.00 91.44 97 GLY A C 1
ATOM 724 O O . GLY A 1 97 ? 11.025 10.703 3.805 1.00 91.44 97 GLY A O 1
ATOM 725 N N . GLY A 1 98 ? 10.783 12.830 4.431 1.00 92.19 98 GLY A N 1
ATOM 726 C CA . GLY A 1 98 ? 12.047 12.978 5.149 1.00 92.19 98 GLY A CA 1
ATOM 727 C C . GLY A 1 98 ? 11.855 13.708 6.485 1.00 92.19 98 GLY A C 1
ATOM 728 O O . GLY A 1 98 ? 10.728 14.036 6.849 1.00 92.19 98 GLY A O 1
ATOM 729 N N . PRO A 1 99 ? 12.941 14.003 7.223 1.00 94.94 99 PRO A N 1
ATOM 730 C CA . PRO A 1 99 ? 12.860 14.621 8.552 1.00 94.94 99 PRO A CA 1
ATOM 731 C C . PRO A 1 99 ? 12.126 15.971 8.604 1.00 94.94 99 PRO A C 1
ATOM 733 O O . PRO A 1 99 ? 11.629 16.349 9.656 1.00 94.94 99 PRO A O 1
ATOM 736 N N . LYS A 1 100 ? 12.065 16.698 7.479 1.00 95.75 100 LYS A N 1
ATOM 737 C CA . LYS A 1 100 ? 11.419 18.017 7.353 1.00 95.75 100 LYS A CA 1
ATOM 738 C C . LYS A 1 100 ? 10.099 17.981 6.572 1.00 95.75 100 LYS A C 1
ATOM 740 O O . LYS A 1 100 ? 9.612 19.028 6.158 1.00 95.75 100 LYS A O 1
ATOM 745 N N . SER A 1 1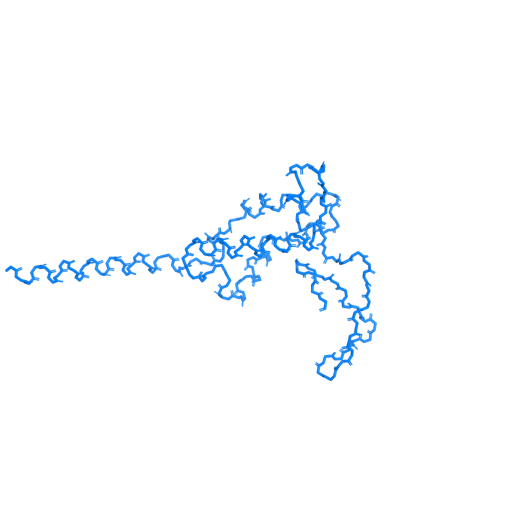01 ? 9.559 16.796 6.298 1.00 96.69 101 SER A N 1
ATOM 746 C CA . SER A 1 101 ? 8.295 16.689 5.572 1.00 96.69 101 SER A CA 1
ATOM 747 C C . SER A 1 101 ? 7.120 17.214 6.409 1.00 96.69 101 SER A C 1
ATOM 749 O O . SER A 1 101 ? 7.147 17.073 7.636 1.00 96.69 101 SER A O 1
ATOM 751 N N . PRO A 1 102 ? 6.084 17.792 5.769 1.00 97.12 102 PRO A N 1
ATOM 752 C CA . PRO A 1 102 ? 4.823 18.130 6.428 1.00 97.12 102 PRO A CA 1
ATOM 753 C C . PRO A 1 102 ? 4.292 16.962 7.265 1.00 97.12 102 PRO A C 1
ATOM 755 O O . PRO A 1 102 ? 4.374 15.813 6.837 1.00 97.12 102 PRO A O 1
ATOM 758 N N . ASP A 1 103 ? 3.790 17.250 8.466 1.00 97.56 103 ASP A N 1
ATOM 759 C CA . ASP A 1 103 ? 3.292 16.254 9.428 1.00 97.56 103 ASP A CA 1
ATOM 760 C C . ASP A 1 103 ? 4.310 15.168 9.853 1.00 97.56 103 ASP A C 1
ATOM 762 O O . ASP A 1 103 ? 3.940 14.146 10.434 1.00 97.56 103 ASP A O 1
ATOM 766 N N . GLY A 1 104 ? 5.605 15.410 9.622 1.00 96.56 104 GLY A N 1
ATOM 767 C CA . GLY A 1 104 ? 6.705 14.544 10.041 1.00 96.56 104 GLY A CA 1
ATOM 768 C C . GLY A 1 104 ? 7.014 13.392 9.072 1.00 96.56 104 GLY A C 1
ATOM 769 O O . GLY A 1 104 ? 6.298 13.148 8.108 1.00 96.56 104 GLY A O 1
ATOM 770 N N . PRO A 1 105 ? 8.104 12.637 9.300 1.00 95.31 105 PRO A N 1
ATOM 771 C CA . PRO A 1 105 ? 8.560 11.600 8.367 1.00 95.31 105 PRO A CA 1
ATOM 772 C C . PRO A 1 105 ? 7.650 10.362 8.300 1.00 95.31 105 PRO A C 1
ATOM 774 O O . PRO A 1 105 ? 7.779 9.568 7.366 1.00 95.31 105 PRO A O 1
ATOM 777 N N . PHE A 1 106 ? 6.767 10.169 9.285 1.00 97.31 106 PHE A N 1
ATOM 778 C CA . PHE A 1 106 ? 5.962 8.953 9.445 1.00 97.31 106 PHE A CA 1
ATOM 779 C C . PHE A 1 106 ? 4.572 9.033 8.798 1.00 97.31 106 PHE A C 1
ATOM 781 O O . PHE A 1 106 ? 3.916 8.008 8.662 1.00 97.31 106 PHE A O 1
ATOM 788 N N . SER A 1 107 ? 4.139 10.212 8.343 1.00 98.06 107 SER A N 1
ATOM 789 C CA . SER A 1 107 ? 2.864 10.422 7.632 1.00 98.06 107 SER A CA 1
ATOM 790 C C . SER A 1 107 ? 2.962 10.196 6.110 1.00 98.06 107 SER A C 1
ATOM 792 O O . SER A 1 107 ? 1.986 10.383 5.382 1.00 98.06 107 SER A O 1
ATOM 794 N N . TRP A 1 108 ? 4.143 9.783 5.629 1.00 98.44 108 TRP A N 1
ATOM 795 C CA . TRP A 1 108 ? 4.504 9.656 4.209 1.00 98.44 108 TRP A CA 1
ATOM 796 C C . TRP A 1 108 ? 4.726 8.209 3.751 1.00 98.44 108 TRP A C 1
ATOM 798 O O . TRP A 1 108 ? 5.475 7.963 2.798 1.00 98.44 108 TRP A O 1
ATOM 808 N N . GLY A 1 109 ? 4.124 7.243 4.447 1.00 98.56 109 GLY A N 1
ATOM 809 C CA . GLY A 1 109 ? 4.021 5.871 3.956 1.00 98.56 109 GLY A CA 1
ATOM 810 C C . GLY A 1 109 ? 3.187 5.790 2.676 1.00 98.56 109 GLY A C 1
ATOM 811 O O . GLY A 1 109 ? 2.421 6.702 2.364 1.00 98.56 109 GLY A O 1
ATOM 812 N N . TYR A 1 110 ? 3.316 4.684 1.942 1.00 98.75 110 TYR A N 1
ATOM 813 C CA . TYR A 1 110 ? 2.501 4.381 0.760 1.00 98.75 110 TYR A CA 1
ATOM 814 C C . TYR A 1 110 ? 2.662 5.388 -0.393 1.00 98.75 110 TYR A C 1
ATOM 816 O O . TYR A 1 110 ? 1.783 5.546 -1.235 1.00 98.75 110 TYR A O 1
ATOM 824 N N . CYS A 1 111 ? 3.814 6.054 -0.472 1.00 98.62 111 CYS A N 1
ATOM 825 C CA . CYS A 1 111 ? 4.107 7.049 -1.501 1.00 98.62 111 CYS A CA 1
ATOM 826 C C . CYS A 1 111 ? 4.615 6.411 -2.809 1.00 98.62 111 CYS A C 1
ATOM 828 O O . CYS A 1 111 ? 4.351 6.917 -3.902 1.00 98.62 111 CYS A O 1
ATOM 830 N N . PHE A 1 112 ? 5.320 5.278 -2.709 1.00 98.62 112 PHE A N 1
ATOM 831 C CA . PHE A 1 112 ? 5.836 4.507 -3.844 1.00 98.62 112 PHE A CA 1
ATOM 832 C C . PHE A 1 112 ? 5.087 3.178 -4.029 1.00 98.62 112 PHE A C 1
ATOM 834 O O . PHE A 1 112 ? 4.659 2.538 -3.069 1.00 98.62 112 PHE A O 1
ATOM 841 N N . VAL A 1 113 ? 4.958 2.745 -5.287 1.00 98.69 113 VAL A N 1
ATOM 842 C CA . VAL A 1 113 ? 4.410 1.423 -5.663 1.00 98.69 113 VAL A CA 1
ATOM 843 C C . VAL A 1 113 ? 5.489 0.498 -6.210 1.00 98.69 113 VAL A C 1
ATOM 845 O O . VAL A 1 113 ? 5.418 -0.715 -6.042 1.00 98.69 113 VAL A O 1
ATOM 848 N N . LYS A 1 114 ? 6.488 1.066 -6.878 1.00 98.50 114 LYS A N 1
ATOM 849 C CA . LYS A 1 114 ? 7.595 0.349 -7.503 1.00 98.50 114 LYS A CA 1
ATOM 850 C C . LYS A 1 114 ? 8.895 0.810 -6.864 1.00 98.50 114 LYS A C 1
ATOM 852 O O . LYS A 1 114 ? 9.027 1.996 -6.551 1.00 98.50 114 LYS A O 1
ATOM 857 N N . GLU A 1 115 ? 9.842 -0.107 -6.750 1.00 97.38 115 GLU A N 1
ATOM 858 C CA . GLU A 1 115 ? 11.234 0.197 -6.447 1.00 97.38 115 GLU A CA 1
ATOM 859 C C . GLU A 1 115 ? 11.766 1.265 -7.411 1.00 97.38 115 GLU A C 1
ATOM 861 O O . GLU A 1 115 ? 11.346 1.357 -8.569 1.00 97.38 115 GLU A O 1
ATOM 866 N N . ARG A 1 116 ? 12.707 2.081 -6.936 1.00 94.31 116 ARG A N 1
ATOM 867 C CA . ARG A 1 116 ? 13.294 3.164 -7.733 1.00 94.31 116 ARG A CA 1
ATOM 868 C C . ARG A 1 116 ? 14.239 2.642 -8.817 1.00 94.31 116 ARG A C 1
ATOM 870 O O . ARG A 1 116 ? 14.125 3.072 -9.959 1.00 94.31 116 ARG A O 1
ATOM 877 N N . ASP A 1 117 ? 15.099 1.682 -8.481 1.00 94.56 117 ASP A N 1
ATOM 878 C CA . ASP A 1 117 ? 16.143 1.181 -9.387 1.00 94.56 117 ASP A CA 1
ATOM 879 C C . ASP A 1 117 ? 15.631 0.134 -10.392 1.00 94.56 117 ASP A C 1
ATOM 881 O O . ASP A 1 117 ? 16.246 -0.080 -11.436 1.00 94.56 117 ASP A O 1
ATOM 885 N N . GLN A 1 118 ? 14.500 -0.519 -10.097 1.00 95.88 118 GLN A N 1
ATOM 886 C CA . GLN A 1 118 ? 13.808 -1.475 -10.977 1.00 95.88 118 GLN A CA 1
ATOM 887 C C . GLN A 1 118 ? 14.727 -2.536 -11.617 1.00 95.88 118 GLN A C 1
ATOM 889 O O . GLN A 1 118 ? 14.681 -2.789 -12.833 1.00 95.88 118 GLN A O 1
ATOM 894 N N . LYS A 1 119 ? 15.573 -3.166 -10.792 1.00 96.44 119 LYS A N 1
ATOM 895 C CA . LYS A 1 119 ? 16.486 -4.242 -11.208 1.00 96.44 119 LYS A CA 1
ATOM 896 C C . LYS A 1 119 ? 15.720 -5.501 -11.642 1.00 96.44 119 LYS A C 1
ATOM 898 O O . LYS A 1 119 ? 14.507 -5.611 -11.493 1.00 96.44 119 LYS A O 1
ATOM 903 N N . VAL A 1 120 ? 16.420 -6.452 -12.261 1.00 97.00 120 VAL A N 1
ATOM 904 C CA . VAL A 1 120 ? 15.773 -7.651 -12.827 1.00 97.00 120 VAL A CA 1
ATOM 905 C C . VAL A 1 120 ? 15.320 -8.636 -11.745 1.00 97.00 120 VAL A C 1
ATOM 907 O O . VAL A 1 120 ? 14.260 -9.223 -11.914 1.00 97.00 120 VAL A O 1
ATOM 910 N N . TYR A 1 121 ? 16.101 -8.810 -10.672 1.00 96.56 121 TYR A N 1
ATOM 911 C CA . TYR A 1 121 ? 15.887 -9.795 -9.595 1.00 96.56 121 TYR A CA 1
ATOM 912 C C . TYR A 1 121 ? 15.332 -11.140 -10.083 1.00 96.56 121 TYR A C 1
ATOM 914 O O . TYR A 1 121 ? 14.261 -11.581 -9.702 1.00 96.56 121 TYR A O 1
ATOM 922 N N . CYS A 1 122 ? 16.064 -11.797 -10.976 1.00 96.50 122 CYS A N 1
ATOM 923 C CA . CYS A 1 122 ? 15.704 -13.126 -11.452 1.00 96.50 122 CYS A CA 1
ATOM 924 C C . CYS A 1 122 ? 16.660 -14.157 -10.853 1.00 96.50 122 CYS A C 1
ATOM 926 O O . CYS A 1 122 ? 17.852 -14.145 -11.159 1.00 96.50 122 CYS A O 1
ATOM 928 N N . ASP A 1 123 ? 16.115 -15.059 -10.042 1.00 95.19 123 ASP A N 1
ATOM 929 C CA . ASP A 1 123 ? 16.783 -16.277 -9.595 1.00 95.19 123 ASP A CA 1
ATOM 930 C C . ASP A 1 123 ? 16.096 -17.472 -10.264 1.00 95.19 123 ASP A C 1
ATOM 932 O O . ASP A 1 123 ? 15.070 -17.974 -9.803 1.00 95.19 123 ASP A O 1
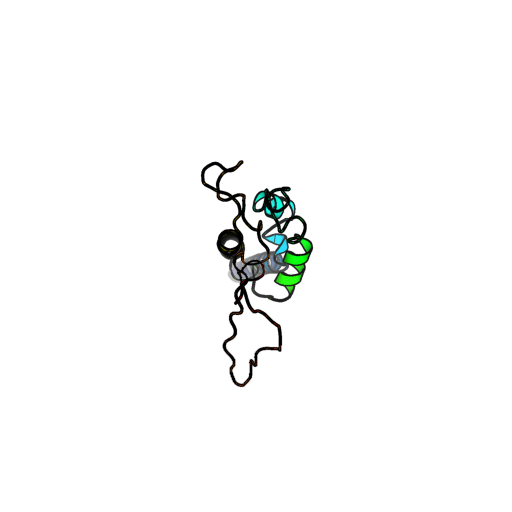ATOM 936 N N . ASN A 1 124 ? 16.610 -17.854 -11.433 1.00 93.94 124 ASN A N 1
ATOM 937 C CA . ASN A 1 124 ? 15.951 -18.814 -12.308 1.00 93.94 124 ASN A CA 1
ATOM 938 C C . ASN A 1 124 ? 16.042 -20.237 -11.735 1.00 93.94 124 ASN A C 1
ATOM 940 O O . ASN A 1 124 ? 17.053 -20.922 -11.909 1.00 93.94 124 ASN A O 1
ATOM 944 N N . LYS A 1 125 ? 14.968 -20.688 -11.078 1.00 94.50 125 LYS A N 1
ATOM 945 C CA . LYS A 1 125 ? 14.901 -21.979 -10.379 1.00 94.50 125 LYS A CA 1
ATOM 946 C C . LYS A 1 125 ? 13.819 -22.898 -10.952 1.0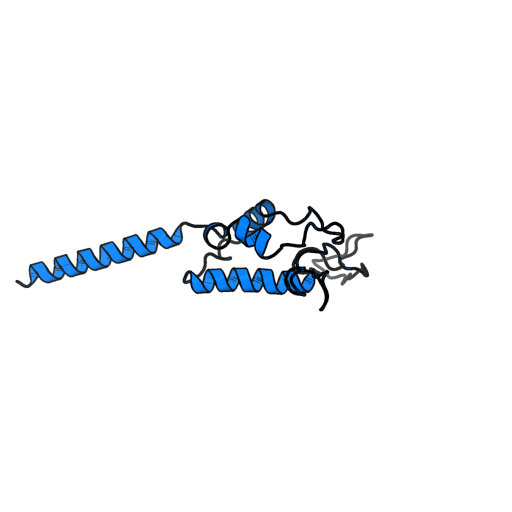0 94.50 125 LYS A C 1
ATOM 948 O O . LYS A 1 125 ? 12.762 -22.418 -11.370 1.00 94.50 125 LYS A O 1
ATOM 953 N N . PRO A 1 126 ? 14.017 -24.230 -10.914 1.00 94.25 126 PRO A N 1
ATOM 954 C CA . PRO A 1 126 ? 12.938 -25.177 -11.177 1.00 94.25 126 PRO A CA 1
ATOM 955 C C . PRO A 1 126 ? 11.721 -24.883 -10.282 1.00 94.25 126 PRO A C 1
ATOM 957 O O . PRO A 1 126 ? 11.865 -24.703 -9.076 1.00 94.25 126 PRO A O 1
ATOM 960 N N . GLY A 1 127 ? 10.531 -24.798 -10.881 1.00 95.25 127 GLY A N 1
ATOM 961 C CA . GLY A 1 127 ? 9.282 -24.425 -10.198 1.00 95.25 127 GLY A CA 1
ATOM 962 C C . GLY A 1 127 ? 8.968 -22.923 -10.192 1.00 95.25 127 GLY A C 1
ATOM 963 O O . GLY A 1 127 ? 7.795 -22.567 -10.151 1.00 95.25 127 GLY A O 1
ATOM 964 N N . TRP A 1 128 ? 9.978 -22.056 -10.330 1.00 95.56 128 TRP A N 1
ATOM 965 C CA . TRP A 1 128 ? 9.826 -20.595 -10.407 1.00 95.56 128 TRP A CA 1
ATOM 966 C C . TRP A 1 128 ? 10.692 -20.004 -11.534 1.00 95.56 128 TRP A C 1
ATOM 968 O O . TRP A 1 128 ? 11.574 -19.183 -11.272 1.00 95.56 128 TRP A O 1
ATOM 978 N N . PRO A 1 129 ? 10.505 -20.444 -12.795 1.00 96.94 129 PRO A N 1
ATOM 979 C CA . PRO A 1 129 ? 11.303 -19.940 -13.901 1.00 96.94 129 PRO A CA 1
ATOM 980 C C . PRO A 1 129 ? 11.004 -18.462 -14.158 1.00 96.94 129 PRO A C 1
ATOM 982 O O . PRO A 1 129 ? 9.853 -18.020 -14.092 1.00 96.94 129 PRO A O 1
ATOM 985 N N . CYS A 1 130 ? 12.036 -17.704 -14.516 1.00 97.75 130 CYS A N 1
ATOM 986 C CA . CYS A 1 130 ? 11.858 -16.303 -14.868 1.00 97.75 130 CYS A CA 1
ATOM 987 C C . CYS A 1 130 ? 11.195 -16.174 -16.240 1.00 97.75 130 CYS A C 1
ATOM 989 O O . CYS A 1 130 ? 11.696 -16.686 -17.244 1.00 97.75 130 CYS A O 1
ATOM 991 N N . ALA A 1 131 ? 10.084 -15.449 -16.298 1.00 97.06 131 ALA A N 1
ATOM 992 C CA . ALA A 1 131 ? 9.394 -15.183 -17.548 1.00 97.06 131 ALA A CA 1
ATOM 993 C C . ALA A 1 131 ? 10.240 -14.242 -18.437 1.00 97.06 131 ALA A C 1
ATOM 995 O O . ALA A 1 131 ? 10.749 -13.229 -17.941 1.00 97.06 131 ALA A O 1
ATOM 996 N N . PRO A 1 132 ? 10.388 -14.525 -19.748 1.00 96.62 132 PRO A N 1
ATOM 997 C CA . PRO A 1 132 ? 11.183 -13.694 -20.649 1.00 96.62 132 PRO A CA 1
ATOM 998 C C . PRO A 1 132 ? 10.768 -12.217 -20.618 1.00 96.62 132 PRO A C 1
ATOM 1000 O O . PRO A 1 132 ? 9.587 -11.882 -20.698 1.00 96.62 132 PRO A O 1
ATOM 1003 N N . GLY A 1 133 ? 11.755 -11.326 -20.487 1.00 96.06 133 GLY A N 1
ATOM 1004 C CA . GLY A 1 133 ? 11.551 -9.873 -20.449 1.00 96.06 133 GLY A CA 1
ATOM 1005 C C . GLY A 1 133 ? 10.944 -9.325 -19.151 1.00 96.06 133 GLY A C 1
ATOM 1006 O O . GLY A 1 133 ? 10.817 -8.106 -19.021 1.00 96.06 133 GLY A O 1
ATOM 1007 N N . GLN A 1 134 ? 10.590 -10.177 -18.183 1.00 97.44 134 GLN A N 1
ATOM 1008 C CA . GLN A 1 134 ? 10.058 -9.733 -16.896 1.00 97.44 134 GLN A CA 1
ATOM 1009 C C . GLN A 1 134 ? 11.169 -9.348 -15.917 1.00 97.44 134 GLN A C 1
ATOM 1011 O O . GLN A 1 134 ? 12.299 -9.831 -15.982 1.00 97.44 134 GLN A O 1
ATOM 1016 N N . LYS A 1 135 ? 10.819 -8.450 -14.994 1.00 97.69 135 LYS A N 1
ATOM 1017 C CA . LYS A 1 135 ? 11.675 -8.007 -13.891 1.00 97.69 135 LYS A CA 1
ATOM 1018 C C . LYS A 1 135 ? 10.915 -8.127 -12.578 1.00 97.69 135 LYS A C 1
ATOM 1020 O O . LYS A 1 135 ? 9.773 -7.667 -12.502 1.00 97.69 135 LYS A O 1
ATOM 1025 N N . TYR A 1 136 ? 11.556 -8.627 -11.536 1.00 97.75 136 TYR A N 1
ATOM 1026 C CA . TYR A 1 136 ? 10.964 -8.882 -10.223 1.00 97.75 136 TYR A CA 1
ATOM 1027 C C . TYR A 1 136 ? 11.447 -7.888 -9.156 1.00 97.75 136 TYR A C 1
ATOM 1029 O O . TYR A 1 136 ? 11.514 -8.217 -7.988 1.00 97.75 136 TYR A O 1
ATOM 1037 N N . PHE A 1 137 ? 11.754 -6.645 -9.547 1.00 98.38 137 PHE A N 1
ATOM 1038 C CA . PHE A 1 137 ? 11.973 -5.542 -8.602 1.00 98.38 137 PHE A CA 1
ATOM 1039 C C . PHE A 1 137 ? 10.829 -5.356 -7.597 1.00 98.38 137 PHE A C 1
ATOM 1041 O O . PHE A 1 137 ? 9.678 -5.711 -7.885 1.00 98.38 137 PHE A O 1
ATOM 1048 N N . GLY A 1 138 ? 11.145 -4.693 -6.482 1.00 98.56 138 GLY A N 1
ATOM 1049 C CA . GLY A 1 138 ? 10.228 -4.435 -5.377 1.00 98.56 138 GLY A CA 1
ATOM 1050 C C . GLY A 1 138 ? 8.914 -3.801 -5.833 1.00 98.56 138 GLY A C 1
ATOM 1051 O O . GLY A 1 138 ? 8.892 -2.766 -6.514 1.00 98.56 138 GLY A O 1
ATOM 1052 N N . ARG A 1 139 ? 7.786 -4.424 -5.483 1.00 98.69 139 ARG A N 1
ATOM 1053 C CA . ARG A 1 139 ? 6.447 -3.895 -5.789 1.00 98.69 139 ARG A CA 1
ATOM 1054 C C . ARG A 1 139 ? 5.498 -3.951 -4.601 1.00 98.69 139 ARG A C 1
ATOM 1056 O O . ARG A 1 139 ? 5.533 -4.868 -3.783 1.00 98.69 139 ARG A O 1
ATOM 1063 N N . GLY A 1 140 ? 4.587 -2.984 -4.576 1.00 98.56 140 GLY A N 1
ATOM 1064 C CA . GLY A 1 140 ? 3.502 -2.901 -3.609 1.00 98.56 140 GLY A CA 1
ATOM 1065 C C . GLY A 1 140 ? 3.968 -2.560 -2.189 1.00 98.56 140 GLY A C 1
ATOM 1066 O O . GLY A 1 140 ? 5.115 -2.142 -1.997 1.00 98.56 140 GLY A O 1
ATOM 1067 N N . PRO A 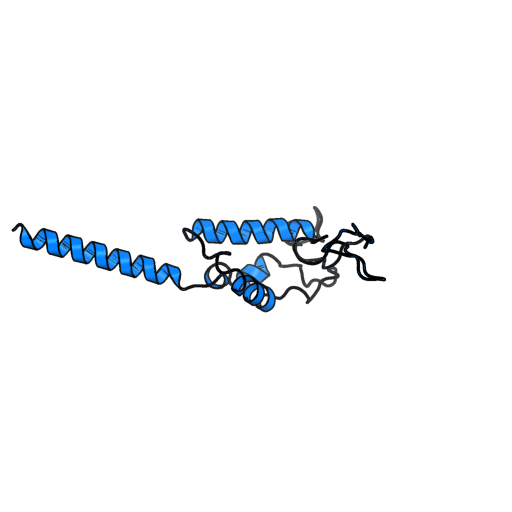1 141 ? 3.079 -2.747 -1.194 1.00 98.75 141 PRO A N 1
ATOM 1068 C CA . PRO A 1 141 ? 3.304 -2.296 0.177 1.00 98.75 141 PRO A CA 1
ATOM 1069 C C . PRO A 1 141 ? 4.529 -2.918 0.849 1.00 98.75 141 PRO A C 1
ATO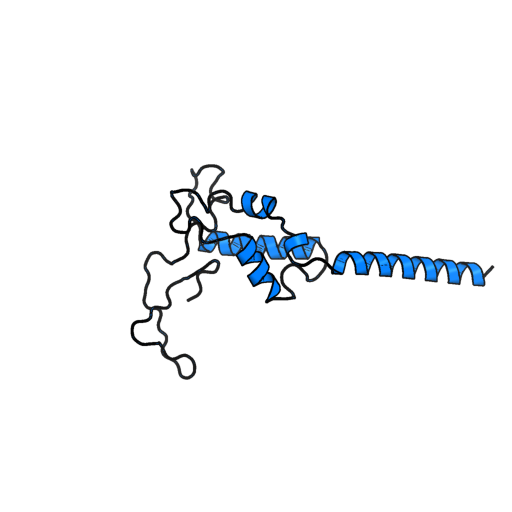M 1071 O O . PRO A 1 141 ? 5.178 -2.249 1.637 1.00 98.75 141 PRO A O 1
ATOM 1074 N N . ILE A 1 142 ? 4.847 -4.180 0.548 1.00 98.62 142 ILE A N 1
ATOM 1075 C CA . ILE A 1 142 ? 5.973 -4.906 1.161 1.00 98.62 142 ILE A CA 1
ATOM 1076 C C . ILE A 1 142 ? 7.221 -4.949 0.269 1.00 98.62 142 ILE A C 1
ATOM 1078 O O . ILE A 1 142 ? 8.160 -5.666 0.580 1.00 98.62 142 ILE A O 1
ATOM 1082 N N . GLN A 1 143 ? 7.211 -4.236 -0.866 1.00 98.50 143 GLN A N 1
ATOM 1083 C CA . GLN A 1 143 ? 8.293 -4.269 -1.859 1.00 98.50 143 GLN A CA 1
ATOM 1084 C C . GLN A 1 143 ? 8.750 -5.703 -2.201 1.00 98.50 143 GLN A C 1
ATOM 1086 O O . GLN A 1 143 ? 9.937 -6.009 -2.191 1.00 98.50 143 GLN A O 1
ATOM 1091 N N . LEU A 1 144 ? 7.791 -6.583 -2.526 1.00 98.31 144 LEU A N 1
ATOM 1092 C CA . LEU A 1 144 ? 8.061 -7.994 -2.832 1.00 98.31 144 LEU A CA 1
ATOM 1093 C C . LEU A 1 144 ? 9.045 -8.127 -4.006 1.00 98.31 144 LEU A C 1
ATOM 1095 O O . LEU A 1 144 ? 8.839 -7.474 -5.035 1.00 98.31 144 LEU A O 1
ATOM 1099 N N . THR A 1 145 ? 10.048 -8.994 -3.843 1.00 95.44 145 THR A N 1
ATOM 1100 C CA . THR A 1 145 ? 11.092 -9.326 -4.823 1.00 95.44 145 THR A CA 1
ATOM 1101 C C . THR A 1 145 ? 11.305 -10.826 -4.947 1.00 95.44 145 THR A C 1
ATOM 1103 O O . THR A 1 145 ? 10.984 -11.552 -3.980 1.00 95.44 145 THR A O 1
#

Foldseek 3Di:
DVVVVVVVVVVVVVVVVVVVVVLQPDFLCVLAPQVNVCQQQVCLQPPQFPCHPVDHPVVVRVVSVVVRCQLRDDDSVVSNVRVCVLQQQLQVVAFDDDQPDVVGRRNRGNRDFFDPVQAQPDDADVVDHDDPPHRQAQGDSNGGD